Protein AF-A0AAN7EU14-F1 (afdb_monomer)

Structure (mmCIF, N/CA/C/O backbone):
data_AF-A0AAN7EU14-F1
#
_entry.id   AF-A0AAN7EU14-F1
#
loop_
_atom_site.group_PDB
_atom_site.id
_atom_site.type_symbol
_atom_site.label_atom_id
_atom_site.label_alt_id
_atom_site.label_comp_id
_atom_site.label_asym_id
_atom_site.label_entity_id
_atom_site.label_seq_id
_atom_site.pdbx_PDB_ins_code
_atom_site.Cartn_x
_atom_site.Cartn_y
_atom_site.Cartn_z
_atom_site.occupancy
_atom_site.B_iso_or_equiv
_atom_site.auth_seq_id
_atom_site.auth_comp_id
_atom_site.auth_asym_id
_atom_site.auth_atom_id
_atom_site.pdbx_PDB_model_num
ATOM 1 N N . MET A 1 1 ? 19.649 -37.795 14.279 1.00 39.66 1 MET A N 1
ATOM 2 C CA . MET A 1 1 ? 18.782 -37.290 13.196 1.00 39.66 1 MET A CA 1
ATOM 3 C C . MET A 1 1 ? 18.047 -36.079 13.749 1.00 39.66 1 MET A C 1
ATOM 5 O O . MET A 1 1 ? 17.022 -36.243 14.394 1.00 39.66 1 MET A O 1
ATOM 9 N N . SER A 1 2 ? 18.648 -34.890 13.645 1.00 35.47 2 SER A N 1
ATOM 10 C CA . SER A 1 2 ? 18.010 -33.652 14.108 1.00 35.47 2 SER A CA 1
ATOM 11 C C . SER A 1 2 ? 17.165 -33.098 12.978 1.00 35.47 2 SER A C 1
ATOM 13 O O . SER A 1 2 ? 17.684 -32.796 11.908 1.00 35.47 2 SER A O 1
ATOM 15 N N . ILE A 1 3 ? 15.864 -33.003 13.230 1.00 43.69 3 ILE A N 1
ATOM 16 C CA . ILE A 1 3 ? 14.920 -32.287 12.381 1.00 43.69 3 ILE A CA 1
ATOM 17 C C . ILE A 1 3 ? 15.305 -30.815 12.488 1.00 43.69 3 ILE A C 1
ATOM 19 O O . ILE A 1 3 ? 15.156 -30.201 13.547 1.00 43.69 3 ILE A O 1
ATOM 23 N N . VAL A 1 4 ? 15.866 -30.279 11.409 1.00 46.06 4 VAL A N 1
ATOM 24 C CA . VAL A 1 4 ? 16.040 -28.842 11.231 1.00 46.06 4 VAL A CA 1
ATOM 25 C C . VAL A 1 4 ? 14.625 -28.270 11.240 1.00 46.06 4 VAL A C 1
ATOM 27 O O . VAL A 1 4 ? 13.828 -28.547 10.349 1.00 46.06 4 VAL A O 1
ATOM 30 N N . LYS A 1 5 ? 14.253 -27.580 12.321 1.00 52.25 5 LYS A N 1
ATOM 31 C CA . LYS A 1 5 ? 13.086 -26.707 12.285 1.00 52.25 5 LYS A CA 1
ATOM 32 C C . LYS A 1 5 ? 13.500 -25.562 11.383 1.00 52.25 5 LYS A C 1
ATOM 34 O O . LYS A 1 5 ? 14.279 -24.712 11.812 1.00 52.25 5 LYS A O 1
ATOM 39 N N . ASP A 1 6 ? 13.027 -25.586 10.147 1.00 45.62 6 ASP A N 1
ATOM 40 C CA . ASP A 1 6 ? 13.094 -24.427 9.277 1.00 45.62 6 ASP A CA 1
ATOM 41 C C . ASP A 1 6 ? 12.343 -23.308 9.998 1.00 45.62 6 ASP A C 1
ATOM 43 O O . ASP A 1 6 ? 11.113 -23.260 10.054 1.00 45.62 6 ASP A O 1
ATOM 47 N N . HIS A 1 7 ? 13.108 -22.443 10.658 1.00 46.50 7 HIS A N 1
ATOM 48 C CA . HIS A 1 7 ? 12.632 -21.134 11.037 1.00 46.50 7 HIS A CA 1
ATOM 49 C C . HIS A 1 7 ? 12.266 -20.466 9.720 1.00 46.50 7 HIS A C 1
ATOM 51 O O . HIS A 1 7 ? 13.153 -20.048 8.979 1.00 46.50 7 HIS A O 1
ATOM 57 N N . VAL A 1 8 ? 10.972 -20.419 9.400 1.00 48.94 8 VAL A N 1
ATOM 58 C CA . VAL A 1 8 ? 10.470 -19.542 8.347 1.00 48.94 8 VAL A CA 1
ATOM 59 C C . VAL A 1 8 ? 10.941 -18.148 8.729 1.00 48.94 8 VAL A C 1
ATOM 61 O O . VAL A 1 8 ? 10.443 -17.534 9.674 1.00 48.94 8 VAL A O 1
ATOM 64 N N . ASN A 1 9 ? 11.996 -17.701 8.058 1.00 43.19 9 ASN A N 1
ATOM 65 C CA . ASN A 1 9 ? 12.571 -16.406 8.297 1.00 43.19 9 ASN A CA 1
ATOM 66 C C . ASN A 1 9 ? 11.662 -15.400 7.594 1.00 43.19 9 ASN A C 1
ATOM 68 O O . ASN A 1 9 ? 11.827 -15.121 6.411 1.00 43.19 9 ASN A O 1
ATOM 72 N N . PHE A 1 10 ? 10.675 -14.873 8.321 1.00 44.97 10 PHE A N 1
ATOM 73 C CA . PHE A 1 10 ? 9.796 -13.793 7.851 1.00 44.97 10 PHE A CA 1
ATOM 74 C C . PHE A 1 10 ? 10.569 -12.520 7.461 1.00 44.97 10 PHE A C 1
ATOM 76 O O . PHE A 1 10 ? 9.981 -11.562 6.972 1.00 44.97 10 PHE A O 1
ATOM 83 N N . THR A 1 11 ? 11.887 -12.486 7.670 1.00 41.16 11 THR A N 1
ATOM 84 C CA . THR A 1 11 ? 12.731 -11.304 7.527 1.00 41.16 11 THR A CA 1
ATOM 85 C C . THR A 1 11 ? 12.999 -10.885 6.077 1.00 41.16 11 THR A C 1
ATOM 87 O O . THR A 1 11 ? 13.836 -10.016 5.845 1.00 41.16 11 THR A O 1
ATOM 90 N N . LYS A 1 12 ? 12.309 -11.461 5.087 1.00 50.41 12 LYS A N 1
ATOM 91 C CA . LYS A 1 12 ? 12.316 -10.939 3.719 1.00 50.41 12 LYS A CA 1
ATOM 92 C C . LYS A 1 12 ? 11.104 -11.450 2.937 1.00 50.41 12 LYS A C 1
ATOM 94 O O . LYS A 1 12 ? 11.237 -12.325 2.089 1.00 50.41 12 LYS A O 1
ATOM 99 N N . LEU A 1 13 ? 9.908 -10.914 3.206 1.00 50.53 13 LEU A N 1
ATOM 100 C CA . LEU A 1 13 ? 8.953 -10.822 2.100 1.00 50.53 13 LEU A CA 1
ATOM 101 C C . LEU A 1 13 ? 9.662 -9.949 1.061 1.00 50.53 13 LEU A C 1
ATOM 103 O O . LEU A 1 13 ? 9.958 -8.786 1.336 1.00 50.53 13 LEU A O 1
ATOM 107 N N . GLU A 1 14 ? 10.075 -10.541 -0.058 1.00 61.69 14 GLU A N 1
ATOM 108 C CA . GLU A 1 14 ? 10.647 -9.783 -1.164 1.00 61.69 14 GLU A CA 1
ATOM 109 C C . GLU A 1 14 ? 9.523 -8.946 -1.754 1.00 61.69 14 GLU A C 1
ATOM 111 O O . GLU A 1 14 ? 8.766 -9.402 -2.603 1.00 61.69 14 GLU A O 1
ATOM 116 N N . PHE A 1 15 ? 9.373 -7.738 -1.222 1.00 71.44 15 PHE A N 1
ATOM 117 C CA . PHE A 1 15 ? 8.452 -6.750 -1.739 1.00 71.44 15 PHE A CA 1
ATOM 118 C C . PHE A 1 15 ? 8.899 -6.397 -3.154 1.00 71.44 15 PHE A C 1
ATOM 120 O O . PHE A 1 15 ? 9.962 -5.798 -3.350 1.00 71.44 15 PHE A O 1
ATOM 127 N N . VAL A 1 16 ? 8.152 -6.872 -4.149 1.00 72.75 16 VAL A N 1
ATOM 128 C CA . VAL A 1 16 ? 8.575 -6.744 -5.540 1.00 72.75 16 VAL A CA 1
ATOM 129 C C . VAL A 1 16 ? 8.365 -5.311 -5.983 1.00 72.75 16 VAL A C 1
ATOM 131 O O . VAL A 1 16 ? 7.243 -4.814 -6.000 1.00 72.75 16 VAL A O 1
ATOM 134 N N . ALA A 1 17 ? 9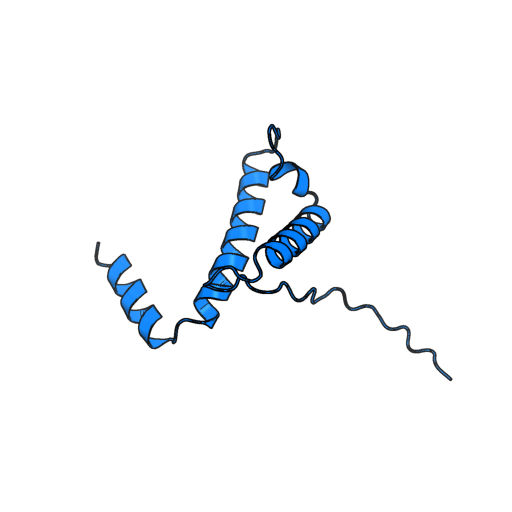.453 -4.694 -6.424 1.00 73.50 17 ALA A N 1
ATOM 135 C CA . ALA A 1 17 ? 9.459 -3.308 -6.830 1.00 73.50 17 ALA A CA 1
ATOM 136 C C . ALA A 1 17 ? 8.503 -2.983 -7.973 1.00 73.50 17 ALA A C 1
ATOM 138 O O . ALA A 1 17 ? 8.490 -3.712 -8.965 1.00 73.50 17 ALA A O 1
ATOM 139 N N . LEU A 1 18 ? 7.753 -1.881 -7.883 1.00 79.31 18 LEU A N 1
ATOM 140 C CA . LEU A 1 18 ? 6.936 -1.366 -8.969 1.00 79.31 18 LEU A CA 1
ATOM 141 C C . LEU A 1 18 ? 7.837 -1.074 -10.170 1.00 79.31 18 LEU A C 1
ATOM 143 O O . LEU A 1 18 ? 8.762 -0.258 -10.154 1.00 79.31 18 LEU A O 1
ATOM 147 N N . ASP A 1 19 ? 7.568 -1.785 -11.251 1.00 78.69 19 ASP A N 1
ATOM 148 C CA . ASP A 1 19 ? 8.220 -1.560 -12.518 1.00 78.69 19 ASP A CA 1
ATOM 149 C C . ASP A 1 19 ? 7.937 -0.131 -13.001 1.00 78.69 19 ASP A C 1
ATOM 151 O O . ASP A 1 19 ? 6.847 0.398 -12.795 1.00 78.69 19 ASP A O 1
ATOM 155 N N . VAL A 1 20 ? 8.895 0.494 -13.692 1.00 75.81 20 VAL A N 1
ATOM 156 C CA . VAL A 1 20 ? 8.744 1.889 -14.156 1.00 75.81 20 VAL A CA 1
ATOM 157 C C . VAL A 1 20 ? 7.607 2.003 -15.175 1.00 75.81 20 VAL A C 1
ATOM 159 O O . VAL A 1 20 ? 6.931 3.026 -15.232 1.00 75.81 20 VAL A O 1
ATOM 162 N N . ALA A 1 21 ? 7.341 0.940 -15.942 1.00 81.94 21 ALA A N 1
ATOM 163 C CA . ALA A 1 21 ? 6.182 0.866 -16.825 1.00 81.94 21 ALA A CA 1
ATOM 164 C C . ALA A 1 21 ? 4.918 0.331 -16.117 1.00 81.94 21 ALA A C 1
ATOM 166 O O . ALA A 1 21 ? 3.910 0.082 -16.775 1.00 81.94 21 ALA A O 1
ATOM 167 N N . GLY A 1 22 ? 4.963 0.111 -14.798 1.00 82.06 22 GLY A N 1
ATOM 168 C CA . GLY A 1 22 ? 3.838 -0.326 -13.969 1.00 82.06 22 GLY A CA 1
ATOM 169 C C . GLY A 1 22 ? 3.362 -1.756 -14.233 1.00 82.06 22 GLY A C 1
ATOM 170 O O . GLY A 1 22 ? 2.261 -2.124 -13.826 1.00 82.06 22 GLY A O 1
ATOM 171 N N . LYS A 1 23 ? 4.152 -2.591 -14.919 1.00 87.94 23 LYS A N 1
ATOM 172 C CA . LYS A 1 23 ? 3.717 -3.923 -15.385 1.00 87.94 23 LYS A CA 1
ATOM 173 C C . LYS A 1 23 ? 3.316 -4.879 -14.261 1.00 87.94 23 LYS A C 1
ATOM 175 O O . LYS A 1 23 ? 2.483 -5.755 -14.471 1.00 87.94 23 LYS A O 1
ATOM 180 N N . ASN A 1 24 ? 3.893 -4.717 -13.077 1.00 87.88 24 ASN A N 1
ATOM 181 C CA . ASN A 1 24 ? 3.595 -5.521 -11.895 1.00 87.88 24 ASN A CA 1
ATOM 182 C C . ASN A 1 24 ? 2.708 -4.786 -10.873 1.00 87.88 24 ASN A C 1
ATOM 184 O O . ASN A 1 24 ? 2.634 -5.223 -9.728 1.00 87.88 24 ASN A O 1
ATOM 188 N N . TYR A 1 25 ? 2.011 -3.715 -11.269 1.00 85.88 25 TYR A N 1
ATOM 189 C CA . TYR A 1 25 ? 1.162 -2.906 -10.385 1.00 85.88 25 TYR A CA 1
ATOM 190 C C . TYR A 1 25 ? 0.196 -3.730 -9.521 1.00 85.88 25 TYR A C 1
ATOM 192 O O . TYR A 1 25 ? 0.054 -3.467 -8.331 1.00 85.88 25 TYR A O 1
ATOM 200 N N . LEU A 1 26 ? -0.430 -4.769 -10.087 1.00 89.88 26 LEU A N 1
ATOM 201 C CA . LEU A 1 26 ? -1.342 -5.641 -9.335 1.00 89.88 26 LEU A CA 1
ATOM 202 C C . LEU A 1 26 ? -0.626 -6.462 -8.251 1.00 89.88 26 LEU A C 1
ATOM 204 O O . LEU A 1 26 ? -1.163 -6.619 -7.154 1.00 89.88 26 LEU A O 1
ATOM 208 N N . SER A 1 27 ? 0.581 -6.960 -8.543 1.00 87.88 27 SER A N 1
ATOM 209 C CA . SER A 1 27 ? 1.402 -7.682 -7.562 1.00 87.88 27 SER A CA 1
ATOM 210 C C . SER A 1 27 ? 1.859 -6.731 -6.464 1.00 87.88 27 SER A C 1
ATOM 212 O O . SER A 1 27 ? 1.634 -7.004 -5.293 1.00 87.88 27 SER A O 1
ATOM 214 N N . TRP A 1 28 ? 2.376 -5.561 -6.848 1.00 89.00 28 TRP A N 1
ATOM 215 C CA . TRP A 1 28 ? 2.826 -4.526 -5.920 1.00 89.00 28 TRP A CA 1
ATOM 216 C C . TRP A 1 28 ? 1.708 -4.075 -4.973 1.00 89.00 28 TRP A C 1
ATOM 218 O O . TRP A 1 28 ? 1.906 -3.996 -3.764 1.00 89.00 28 TRP A O 1
ATOM 228 N N . ILE A 1 29 ? 0.494 -3.848 -5.494 1.00 89.44 29 ILE A N 1
ATOM 229 C CA . ILE A 1 29 ? -0.670 -3.528 -4.656 1.00 89.44 29 ILE A CA 1
ATOM 230 C C . ILE A 1 29 ? -0.974 -4.655 -3.681 1.00 89.44 29 ILE A C 1
ATOM 232 O O . ILE A 1 29 ? -1.333 -4.375 -2.541 1.00 89.44 29 ILE A O 1
ATOM 236 N N . THR A 1 30 ? -0.893 -5.906 -4.128 1.00 91.38 30 THR A N 1
ATOM 237 C CA . THR A 1 30 ? -1.179 -7.071 -3.283 1.00 91.38 30 THR A CA 1
ATOM 238 C C . THR A 1 30 ? -0.184 -7.159 -2.133 1.00 91.38 30 THR A C 1
ATOM 240 O O . THR A 1 30 ? -0.598 -7.291 -0.982 1.00 91.38 30 THR A O 1
ATOM 243 N N . ASP A 1 31 ? 1.100 -6.979 -2.421 1.00 88.75 31 ASP A N 1
ATOM 244 C CA . ASP A 1 31 ? 2.145 -6.992 -1.404 1.00 88.75 31 ASP A CA 1
ATOM 245 C C . ASP A 1 31 ? 1.986 -5.800 -0.448 1.00 88.75 31 ASP A C 1
ATOM 247 O O . ASP A 1 31 ? 1.995 -5.977 0.771 1.00 88.75 31 ASP A O 1
ATOM 251 N N . ALA A 1 32 ? 1.730 -4.591 -0.967 1.00 89.06 32 ALA A N 1
ATOM 252 C CA . ALA A 1 32 ? 1.518 -3.388 -0.150 1.00 89.06 32 ALA A CA 1
ATOM 253 C C . ALA A 1 32 ? 0.354 -3.581 0.824 1.00 89.06 32 ALA A C 1
ATOM 255 O O . ALA A 1 32 ? 0.437 -3.246 2.003 1.00 89.06 32 ALA A O 1
ATOM 256 N N . LYS A 1 33 ? -0.721 -4.188 0.330 1.00 92.44 33 LYS A N 1
ATOM 257 C CA . LYS A 1 33 ? -1.910 -4.548 1.090 1.00 92.44 33 LYS A CA 1
ATOM 258 C C . LYS A 1 33 ? -1.607 -5.512 2.240 1.00 92.44 33 LYS A C 1
ATOM 260 O O . LYS A 1 33 ? -2.026 -5.226 3.357 1.00 92.44 33 LYS A O 1
ATOM 265 N N . ILE A 1 34 ? -0.842 -6.575 1.987 1.00 93.00 34 ILE A N 1
ATOM 266 C CA . ILE A 1 34 ? -0.420 -7.554 3.005 1.00 93.00 34 ILE A CA 1
ATOM 267 C C . ILE A 1 34 ? 0.469 -6.898 4.069 1.00 93.00 34 ILE A C 1
ATOM 269 O O . ILE A 1 34 ? 0.308 -7.154 5.262 1.00 93.00 34 ILE A O 1
ATOM 273 N N . HIS A 1 35 ? 1.390 -6.024 3.661 1.00 90.88 35 HIS A N 1
ATOM 274 C CA . HIS A 1 35 ? 2.234 -5.285 4.601 1.00 90.88 35 HIS A CA 1
ATOM 275 C C . HIS A 1 35 ? 1.413 -4.352 5.495 1.00 90.88 35 HIS A C 1
ATOM 277 O O . HIS A 1 35 ? 1.617 -4.327 6.708 1.00 90.88 35 HIS A O 1
ATOM 283 N N . LEU A 1 36 ? 0.450 -3.629 4.923 1.00 93.00 36 LEU A N 1
ATOM 284 C CA . LEU A 1 36 ? -0.455 -2.784 5.698 1.00 93.00 36 LEU A CA 1
ATOM 285 C C . LEU A 1 36 ? -1.353 -3.600 6.636 1.00 93.00 36 LEU A C 1
ATOM 287 O O . LEU A 1 36 ? -1.582 -3.159 7.761 1.00 93.00 36 LEU A O 1
ATOM 291 N N . ASP A 1 37 ? -1.807 -4.789 6.227 1.00 93.69 37 ASP A N 1
ATOM 292 C CA . ASP A 1 37 ? -2.524 -5.729 7.103 1.00 93.69 37 ASP A CA 1
ATOM 293 C C . ASP A 1 37 ? -1.650 -6.131 8.305 1.00 93.69 37 ASP A C 1
ATOM 295 O O . ASP A 1 37 ? -2.085 -6.040 9.453 1.00 93.69 37 ASP A O 1
ATOM 299 N N . ALA A 1 38 ? -0.381 -6.479 8.070 1.00 93.38 38 ALA A N 1
ATOM 300 C CA . ALA A 1 38 ? 0.571 -6.818 9.133 1.00 93.38 38 ALA A CA 1
ATOM 301 C C . ALA A 1 38 ? 0.885 -5.637 10.073 1.00 93.38 38 ALA A C 1
ATOM 303 O O . ALA A 1 38 ? 1.211 -5.843 11.242 1.00 93.38 38 ALA A O 1
ATOM 304 N N . MET A 1 39 ? 0.774 -4.403 9.577 1.00 92.75 39 MET A N 1
ATOM 305 C CA . MET A 1 39 ? 0.945 -3.175 10.361 1.00 92.75 39 MET A CA 1
ATOM 306 C C . MET A 1 39 ? -0.343 -2.712 11.059 1.00 92.75 39 MET A C 1
ATOM 308 O O . MET A 1 39 ? -0.302 -1.699 11.756 1.00 92.75 39 MET A O 1
ATOM 312 N N . ALA A 1 40 ? -1.471 -3.411 10.875 1.00 95.44 40 ALA A N 1
ATOM 313 C CA . ALA A 1 40 ? -2.804 -2.964 11.293 1.00 95.44 40 ALA A CA 1
ATOM 314 C C . ALA A 1 40 ? -3.178 -1.570 10.740 1.00 95.44 40 ALA A C 1
ATOM 316 O O . ALA A 1 40 ? -3.832 -0.769 11.404 1.00 95.44 40 ALA A O 1
ATOM 317 N N . LEU A 1 41 ? -2.738 -1.271 9.515 1.00 95.94 41 LEU A N 1
ATOM 318 C CA . LEU A 1 41 ? -2.961 -0.003 8.814 1.00 95.94 41 LEU A CA 1
ATOM 319 C C . LEU A 1 41 ? -3.781 -0.165 7.530 1.00 95.94 41 LEU A C 1
ATOM 321 O O . LEU A 1 41 ? -3.921 0.799 6.777 1.00 95.94 41 LEU A O 1
ATOM 325 N N . ARG A 1 42 ? -4.310 -1.359 7.245 1.00 94.25 42 ARG A N 1
ATOM 326 C CA . ARG A 1 42 ? -5.051 -1.607 6.006 1.00 94.25 42 ARG A CA 1
ATOM 327 C C . ARG A 1 42 ? -6.290 -0.727 5.871 1.00 94.25 42 ARG A C 1
ATOM 329 O O . ARG A 1 42 ? -6.494 -0.135 4.813 1.00 94.25 42 ARG A O 1
ATOM 336 N N . ASP A 1 43 ? -7.053 -0.581 6.943 1.00 94.88 43 ASP A N 1
ATOM 337 C CA . ASP A 1 43 ? -8.290 0.205 6.944 1.00 94.88 43 ASP A CA 1
ATOM 338 C C . ASP A 1 43 ? -8.034 1.682 6.592 1.00 94.88 43 ASP A C 1
ATOM 340 O O . ASP A 1 43 ? -8.900 2.360 6.045 1.00 94.88 43 ASP A O 1
ATOM 344 N N . THR A 1 44 ? -6.813 2.184 6.818 1.00 96.25 44 THR A N 1
ATOM 345 C CA . THR A 1 44 ? -6.399 3.555 6.475 1.00 96.25 44 THR A CA 1
ATOM 346 C C . THR A 1 44 ? -6.470 3.847 4.975 1.00 96.25 44 THR A C 1
ATOM 348 O O . THR A 1 44 ? -6.684 4.996 4.595 1.00 96.25 44 THR A O 1
ATOM 351 N N . ILE A 1 45 ? -6.309 2.841 4.107 1.00 91.19 45 ILE A N 1
ATOM 352 C CA . ILE A 1 45 ? -6.399 3.024 2.645 1.00 91.19 45 ILE A CA 1
ATOM 353 C C . ILE A 1 45 ? -7.791 2.712 2.081 1.00 91.19 45 ILE A C 1
ATOM 355 O O . ILE A 1 45 ? -7.991 2.784 0.867 1.00 91.19 45 ILE A O 1
ATOM 359 N N . GLU A 1 46 ? -8.757 2.352 2.928 1.00 91.62 46 GLU A N 1
ATOM 360 C CA . GLU A 1 46 ? -10.130 2.092 2.502 1.00 91.62 46 GLU A CA 1
ATOM 361 C C . GLU A 1 46 ? -10.937 3.386 2.354 1.00 91.62 46 GLU A C 1
ATOM 363 O O . GLU A 1 46 ? -10.680 4.404 3.002 1.00 91.62 46 GLU A O 1
ATOM 368 N N . ASN A 1 47 ? -11.934 3.366 1.470 1.00 87.94 47 ASN A N 1
ATOM 369 C CA . ASN A 1 47 ? -12.781 4.529 1.242 1.00 87.94 47 ASN A CA 1
ATOM 370 C C . ASN A 1 47 ? -13.666 4.812 2.468 1.00 87.94 47 ASN A C 1
ATOM 372 O O . ASN A 1 47 ? -14.277 3.899 3.015 1.00 87.94 47 ASN A O 1
ATOM 376 N N . GLY A 1 48 ? -13.778 6.081 2.868 1.00 90.12 48 GLY A N 1
ATOM 377 C CA . GLY A 1 48 ? -14.575 6.477 4.037 1.00 90.12 48 GLY A CA 1
ATOM 378 C C . GLY A 1 48 ? -13.942 6.139 5.392 1.00 90.12 48 GLY A C 1
ATOM 379 O O . GLY A 1 48 ? -14.630 6.216 6.414 1.00 90.12 48 GLY A O 1
ATOM 380 N N . ASN A 1 49 ? -12.651 5.787 5.419 1.00 92.38 49 ASN A N 1
ATOM 381 C CA . ASN A 1 49 ? -11.937 5.518 6.662 1.00 92.38 49 ASN A CA 1
ATOM 382 C C . ASN A 1 49 ? -11.979 6.710 7.632 1.00 92.38 49 ASN A C 1
ATOM 384 O O . ASN A 1 49 ? -12.110 7.868 7.237 1.00 92.38 49 ASN A O 1
ATOM 388 N N . GLN A 1 50 ? -11.855 6.403 8.920 1.00 93.94 50 GLN A N 1
ATOM 389 C CA . GLN A 1 50 ? -11.746 7.383 10.004 1.00 93.94 50 GLN A CA 1
ATOM 390 C C . GLN A 1 50 ? -10.334 7.359 10.606 1.00 93.94 50 GLN A C 1
ATOM 392 O O . GLN A 1 50 ? -10.158 7.558 11.809 1.00 93.94 50 GLN A O 1
ATOM 397 N N . ALA A 1 51 ? -9.325 7.037 9.790 1.00 94.25 51 ALA A N 1
ATOM 398 C CA . ALA A 1 51 ? -7.962 6.883 10.269 1.00 94.25 51 ALA A CA 1
ATOM 399 C C . ALA A 1 51 ? -7.398 8.219 10.760 1.00 94.25 51 ALA A C 1
ATOM 401 O O . ALA A 1 51 ? -7.690 9.294 10.226 1.00 94.25 51 ALA A O 1
ATOM 402 N N . SER A 1 52 ? -6.560 8.148 11.791 1.00 96.38 52 SER A N 1
ATOM 403 C CA . SER A 1 52 ? -5.908 9.335 12.327 1.00 96.38 52 SER A CA 1
ATOM 404 C C . SER A 1 52 ? -4.920 9.925 11.312 1.00 96.38 52 SER A C 1
ATOM 406 O O . SER A 1 52 ? -4.386 9.222 10.453 1.00 96.38 52 SER A O 1
ATOM 408 N N . GLN A 1 53 ? -4.597 11.215 11.450 1.00 95.62 53 GLN A N 1
ATOM 409 C CA . GLN A 1 53 ? -3.536 11.840 10.644 1.00 95.62 53 GLN A CA 1
ATOM 410 C C . GLN A 1 53 ? -2.189 11.113 10.792 1.00 95.62 53 GLN A C 1
ATOM 412 O O . GLN A 1 53 ? -1.411 11.047 9.845 1.00 95.62 53 GLN A O 1
ATOM 417 N N . ASN A 1 54 ? -1.923 10.545 11.971 1.00 96.00 54 ASN A N 1
ATOM 418 C CA . ASN A 1 54 ? -0.707 9.784 12.233 1.00 96.00 54 ASN A CA 1
ATOM 419 C C . ASN A 1 54 ? -0.680 8.468 11.443 1.00 96.00 54 ASN A C 1
ATOM 421 O O . ASN A 1 54 ? 0.342 8.111 10.866 1.00 96.00 54 ASN A O 1
ATOM 425 N N . ASP A 1 55 ? -1.801 7.754 11.381 1.00 96.12 55 ASP A N 1
ATOM 426 C CA . ASP A 1 55 ? -1.877 6.496 10.636 1.00 96.12 55 ASP A CA 1
ATOM 427 C C . ASP A 1 55 ? -1.795 6.742 9.129 1.00 96.12 55 ASP A C 1
ATOM 429 O O . ASP A 1 55 ? -1.052 6.045 8.438 1.00 96.12 55 ASP A O 1
ATOM 433 N N . TRP A 1 56 ? -2.417 7.817 8.640 1.00 94.56 56 TRP A N 1
ATOM 434 C CA . TRP A 1 56 ? -2.203 8.314 7.280 1.00 94.56 56 TRP A CA 1
ATOM 435 C C . TRP A 1 56 ? -0.731 8.626 6.994 1.00 94.56 56 TRP A C 1
ATOM 437 O O . TRP A 1 56 ? -0.203 8.205 5.965 1.00 94.56 56 TRP A O 1
ATOM 447 N N . ALA A 1 57 ? -0.040 9.312 7.909 1.00 95.88 57 ALA A N 1
ATOM 448 C CA . ALA A 1 57 ? 1.380 9.613 7.749 1.00 95.88 57 ALA A CA 1
ATOM 449 C C . ALA A 1 57 ? 2.234 8.336 7.671 1.00 95.88 57 ALA A C 1
ATOM 451 O O . ALA A 1 57 ? 3.095 8.235 6.798 1.00 95.88 57 ALA A O 1
ATOM 452 N N . LYS A 1 58 ? 1.970 7.332 8.518 1.00 94.94 58 LYS A N 1
ATOM 453 C CA . LYS A 1 58 ? 2.676 6.037 8.478 1.00 94.94 58 LYS A CA 1
ATOM 454 C C . LYS A 1 58 ? 2.473 5.316 7.146 1.00 94.94 58 LYS A C 1
ATOM 456 O O . LYS A 1 58 ? 3.445 4.824 6.577 1.00 94.94 58 LYS A O 1
ATOM 461 N N . VAL A 1 59 ? 1.241 5.282 6.635 1.00 94.50 59 VAL A N 1
ATOM 462 C CA . VAL A 1 59 ? 0.932 4.677 5.330 1.00 94.50 59 VAL A CA 1
ATOM 463 C C . VAL A 1 59 ? 1.640 5.417 4.197 1.00 94.50 59 VAL A C 1
ATOM 465 O O . VAL A 1 59 ? 2.251 4.781 3.342 1.00 94.50 59 VAL A O 1
ATOM 468 N N . MET A 1 60 ? 1.619 6.752 4.202 1.00 93.38 60 MET A N 1
ATOM 469 C CA . MET A 1 60 ? 2.294 7.553 3.175 1.00 93.38 60 MET A CA 1
ATOM 470 C C . MET A 1 60 ? 3.809 7.360 3.193 1.00 93.38 60 MET A C 1
ATOM 472 O O . MET A 1 60 ? 4.414 7.222 2.133 1.00 93.38 60 MET A O 1
ATOM 476 N N . ILE A 1 61 ? 4.424 7.306 4.377 1.00 90.94 61 ILE A N 1
ATOM 477 C CA . ILE A 1 61 ? 5.855 7.008 4.521 1.00 90.94 61 ILE A CA 1
ATOM 478 C C . ILE A 1 61 ? 6.163 5.611 3.976 1.00 90.94 61 ILE A C 1
ATOM 480 O O . ILE A 1 61 ? 7.125 5.460 3.226 1.00 90.94 61 ILE A O 1
ATOM 484 N N . PHE A 1 62 ? 5.337 4.610 4.296 1.00 88.06 62 PHE A N 1
ATOM 485 C CA . PHE A 1 62 ? 5.489 3.251 3.773 1.00 88.06 62 PHE A CA 1
ATOM 486 C C . PHE A 1 62 ? 5.434 3.222 2.238 1.00 88.06 62 PHE A C 1
ATOM 488 O O . PHE A 1 62 ? 6.356 2.701 1.608 1.00 88.06 62 PHE A O 1
ATOM 495 N N . ILE A 1 63 ? 4.403 3.826 1.638 1.00 88.00 63 ILE A N 1
ATOM 496 C CA . ILE A 1 63 ? 4.221 3.876 0.180 1.00 88.00 63 ILE A CA 1
ATOM 497 C C . ILE A 1 63 ? 5.379 4.627 -0.488 1.00 88.00 63 ILE A C 1
ATOM 499 O O . ILE A 1 63 ? 5.950 4.126 -1.453 1.00 88.00 63 ILE A O 1
ATOM 503 N N . HIS A 1 64 ? 5.755 5.803 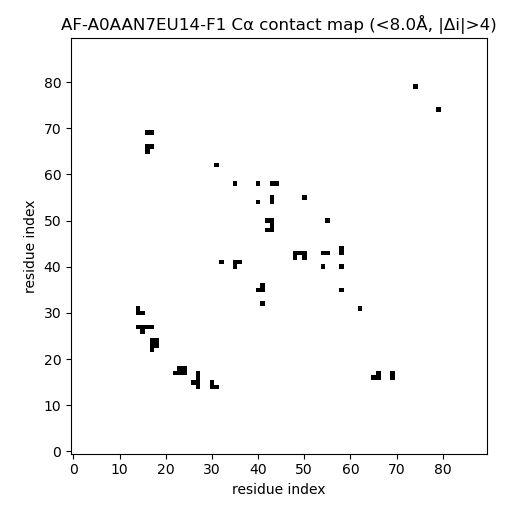0.026 1.00 86.62 64 HIS A N 1
ATOM 504 C CA . HIS A 1 64 ? 6.850 6.596 -0.535 1.00 86.62 64 HIS A CA 1
ATOM 505 C C . HIS A 1 64 ? 8.199 5.893 -0.439 1.00 86.62 64 HIS A C 1
ATOM 507 O O . HIS A 1 64 ? 8.966 5.950 -1.394 1.00 86.62 64 HIS A O 1
ATOM 513 N N . HIS A 1 65 ? 8.504 5.245 0.687 1.00 82.75 65 HIS A N 1
ATOM 514 C CA . HIS A 1 65 ? 9.781 4.560 0.864 1.00 82.75 65 HIS A CA 1
ATOM 515 C C . HIS A 1 65 ? 9.961 3.456 -0.176 1.00 82.75 65 HIS A C 1
ATOM 517 O O . HIS A 1 65 ? 10.994 3.404 -0.838 1.00 82.75 65 HIS A O 1
ATOM 523 N N . HIS A 1 66 ? 8.929 2.638 -0.379 1.00 78.62 66 HIS A N 1
ATOM 524 C CA . HIS A 1 66 ? 9.002 1.552 -1.347 1.00 78.62 66 HIS A CA 1
ATOM 525 C C . HIS A 1 66 ? 8.975 2.089 -2.778 1.00 78.62 66 HIS A C 1
ATOM 527 O O . HIS A 1 66 ? 9.810 1.697 -3.575 1.00 78.62 66 HIS A O 1
ATOM 533 N N . LEU A 1 67 ? 8.157 3.097 -3.092 1.00 77.19 67 LEU A N 1
ATOM 534 C CA . LEU A 1 67 ? 8.190 3.715 -4.422 1.00 77.19 67 LEU A CA 1
ATOM 535 C C . LEU A 1 67 ? 9.557 4.360 -4.753 1.00 77.19 67 LEU A C 1
ATOM 537 O O . LEU A 1 67 ? 9.992 4.322 -5.901 1.00 77.19 67 LEU A O 1
ATOM 541 N N . TYR A 1 68 ? 10.242 4.957 -3.770 1.00 69.50 68 TYR A N 1
ATOM 54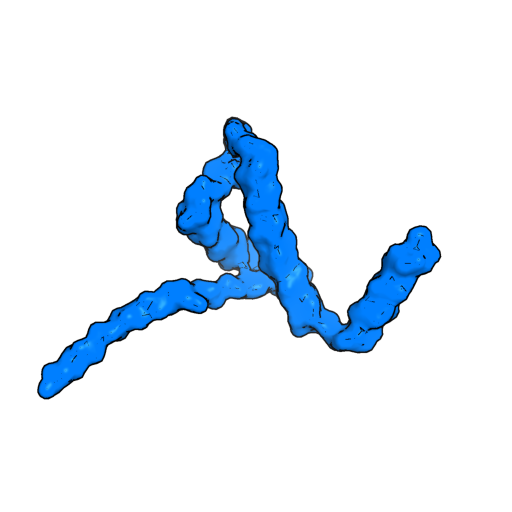2 C CA . TYR A 1 68 ? 11.484 5.713 -3.979 1.00 69.50 68 TYR A CA 1
ATOM 543 C C . TYR A 1 68 ? 12.762 4.865 -3.957 1.00 69.50 68 TYR A C 1
ATOM 545 O O . TYR A 1 68 ? 13.628 5.069 -4.811 1.00 69.50 68 TYR A O 1
ATOM 553 N N . GLU A 1 69 ? 12.910 3.912 -3.030 1.00 65.88 69 GLU A N 1
ATOM 554 C CA . GLU A 1 69 ? 14.070 2.996 -3.028 1.00 65.88 69 GLU A CA 1
ATOM 555 C C . GLU A 1 69 ? 14.186 2.242 -4.366 1.00 65.88 69 GLU A C 1
ATOM 557 O O . GLU A 1 69 ? 15.275 1.923 -4.843 1.00 65.88 69 GLU A O 1
ATOM 562 N N . GLU A 1 70 ? 13.056 2.036 -5.032 1.00 61.38 70 GLU A N 1
ATOM 563 C CA . GLU A 1 70 ? 12.958 1.357 -6.318 1.00 61.38 70 GLU A CA 1
ATOM 564 C C . GLU A 1 70 ? 13.334 2.249 -7.512 1.00 61.38 70 GLU A C 1
ATOM 566 O O . GLU A 1 70 ? 13.876 1.748 -8.502 1.00 61.38 70 GLU A O 1
ATOM 571 N N . LEU A 1 71 ? 13.119 3.568 -7.407 1.00 60.19 71 LEU A N 1
ATOM 572 C CA . LEU A 1 71 ? 13.612 4.567 -8.366 1.00 60.19 71 LEU A CA 1
ATOM 573 C C . LEU A 1 71 ? 15.127 4.764 -8.225 1.00 60.19 71 LEU A C 1
ATOM 575 O O . LEU A 1 71 ? 15.855 4.789 -9.218 1.00 60.19 71 LEU A O 1
ATOM 579 N N . LYS A 1 72 ? 15.621 4.810 -6.986 1.00 58.25 72 LYS A N 1
ATOM 580 C CA . LYS A 1 72 ? 17.044 4.966 -6.659 1.00 58.25 72 LYS A CA 1
ATOM 581 C C . LYS A 1 72 ? 17.908 3.800 -7.149 1.00 58.25 72 LYS A C 1
ATOM 583 O O . LYS A 1 72 ? 19.054 4.017 -7.521 1.00 58.25 72 LYS A O 1
ATOM 588 N N . ASN A 1 73 ? 17.365 2.582 -7.199 1.00 55.62 73 ASN A N 1
ATOM 589 C CA . ASN A 1 73 ? 18.070 1.408 -7.732 1.00 55.62 73 ASN A CA 1
ATOM 590 C C . ASN A 1 73 ? 18.160 1.378 -9.272 1.00 55.62 73 ASN A C 1
ATOM 592 O O . ASN A 1 73 ? 18.815 0.490 -9.821 1.00 55.62 73 ASN A O 1
ATOM 596 N N . LYS A 1 74 ? 17.502 2.314 -9.974 1.00 54.91 74 LYS A N 1
ATOM 597 C CA . LYS A 1 74 ? 17.513 2.428 -11.444 1.00 54.91 74 LYS A CA 1
ATOM 598 C C . LYS A 1 74 ? 18.263 3.657 -11.960 1.00 54.91 74 LYS A C 1
ATOM 600 O O . LYS A 1 74 ? 18.742 3.609 -13.089 1.00 54.91 74 LYS A O 1
ATOM 605 N N . GLU A 1 75 ? 18.400 4.717 -11.165 1.00 54.34 75 GLU A N 1
ATOM 606 C CA . GLU A 1 75 ? 19.257 5.851 -11.523 1.00 54.34 75 GLU A CA 1
ATOM 607 C C . GLU A 1 75 ? 20.727 5.483 -11.312 1.00 54.34 75 GLU A C 1
ATOM 609 O O . GLU A 1 75 ? 21.158 5.113 -10.217 1.00 54.34 75 GLU A O 1
ATOM 614 N N . THR A 1 76 ? 21.528 5.600 -12.370 1.00 55.31 76 THR A N 1
ATOM 615 C CA . THR A 1 76 ? 22.984 5.572 -12.205 1.00 55.31 76 THR A CA 1
ATOM 616 C C . THR A 1 76 ? 23.396 6.775 -11.353 1.00 55.31 76 THR A C 1
ATOM 618 O O . THR A 1 76 ? 22.856 7.867 -11.514 1.00 55.31 76 THR A O 1
ATOM 621 N N . GLU A 1 77 ? 24.351 6.592 -10.436 1.00 55.03 77 GLU A N 1
ATOM 622 C CA . GLU A 1 77 ? 24.810 7.607 -9.462 1.00 55.03 77 GLU A CA 1
ATOM 623 C C . GLU A 1 77 ? 25.125 8.988 -10.095 1.00 55.03 77 GLU A C 1
ATOM 625 O O . GLU A 1 77 ? 25.093 10.017 -9.424 1.00 55.03 77 GLU A O 1
ATOM 630 N N . THR A 1 78 ? 25.378 9.026 -11.406 1.00 53.06 78 THR A N 1
ATOM 631 C CA . THR A 1 78 ? 25.643 10.222 -12.215 1.00 53.06 78 THR A CA 1
ATOM 632 C C . THR A 1 78 ? 24.426 11.144 -12.398 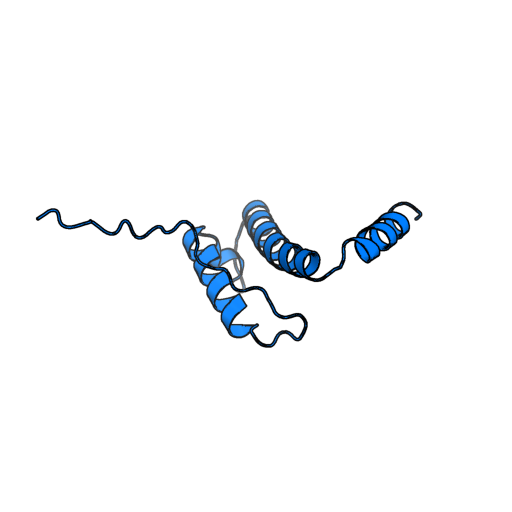1.00 53.06 78 THR A C 1
ATOM 634 O O . THR A 1 78 ? 24.599 12.361 -12.430 1.00 53.06 78 THR A O 1
ATOM 637 N N . GLU A 1 79 ? 23.202 10.614 -12.469 1.00 57.25 79 GLU A N 1
ATOM 638 C CA . GLU A 1 79 ? 21.978 11.425 -12.627 1.00 57.25 79 GLU A CA 1
ATOM 639 C C . GLU A 1 79 ? 21.530 12.032 -11.287 1.00 57.25 79 GLU A C 1
ATOM 641 O O . GLU A 1 79 ? 21.082 13.177 -11.238 1.00 57.25 79 GLU A O 1
ATOM 646 N N . ARG A 1 80 ? 21.778 11.332 -10.171 1.00 53.81 80 ARG A N 1
ATOM 647 C CA . ARG A 1 80 ? 21.430 11.770 -8.804 1.00 53.81 80 ARG A CA 1
ATOM 648 C C . ARG A 1 80 ? 22.119 13.074 -8.391 1.00 53.81 80 ARG A C 1
ATOM 650 O O . ARG A 1 80 ? 21.511 13.895 -7.703 1.00 53.81 80 ARG A O 1
ATOM 657 N N . VAL A 1 81 ? 23.371 13.285 -8.811 1.00 58.31 81 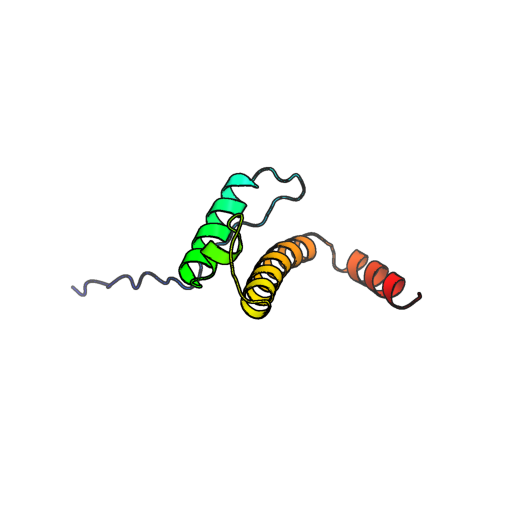VAL A N 1
ATOM 658 C CA . VAL A 1 81 ? 24.120 14.524 -8.518 1.00 58.31 81 VAL A CA 1
ATOM 659 C C . VAL A 1 81 ? 23.490 15.723 -9.230 1.00 58.31 81 VAL A C 1
ATOM 661 O O . VAL A 1 81 ? 23.303 16.769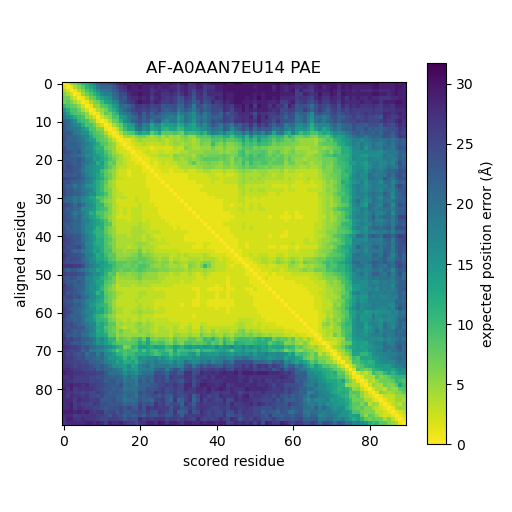 -8.611 1.00 58.31 81 VAL A O 1
ATOM 664 N N . LEU A 1 82 ? 23.092 15.555 -10.493 1.00 57.22 82 LEU A N 1
ATOM 665 C CA . LEU A 1 82 ? 22.476 16.615 -11.295 1.00 57.22 82 LEU A CA 1
ATOM 666 C C . LEU A 1 82 ? 21.061 16.952 -10.798 1.00 57.22 82 LEU A C 1
ATOM 668 O O . LEU A 1 82 ? 20.694 18.128 -10.724 1.00 57.22 82 LEU A O 1
ATOM 672 N N . THR A 1 83 ? 20.286 15.947 -10.380 1.00 54.97 83 THR A N 1
ATOM 673 C CA . THR A 1 83 ? 18.934 16.158 -9.841 1.00 54.97 83 THR A CA 1
ATOM 674 C C . THR A 1 83 ? 18.974 16.873 -8.489 1.00 54.97 83 THR A C 1
ATOM 676 O O . THR A 1 83 ? 18.225 17.828 -8.289 1.00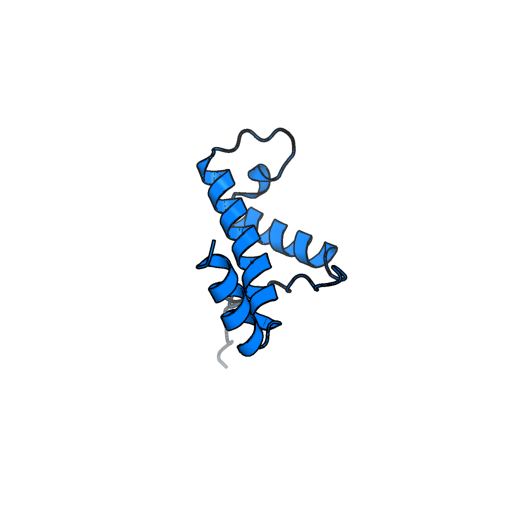 54.97 83 THR A O 1
ATOM 679 N N . LEU A 1 84 ? 19.885 16.500 -7.580 1.00 51.94 84 LEU A N 1
ATOM 680 C CA . LEU A 1 84 ? 20.031 17.187 -6.288 1.00 51.94 84 LEU A CA 1
ATOM 681 C C . LEU A 1 84 ? 20.516 18.633 -6.449 1.00 51.94 84 LEU A C 1
ATOM 683 O O . LEU A 1 84 ? 19.960 19.517 -5.801 1.00 51.94 84 LEU A O 1
ATOM 687 N N . GLN A 1 85 ? 21.469 18.895 -7.352 1.00 53.12 85 GLN A N 1
ATOM 688 C CA . GLN A 1 85 ? 21.934 20.257 -7.645 1.00 53.12 85 GLN A CA 1
ATOM 689 C C . GLN A 1 85 ? 20.785 21.166 -8.105 1.00 53.12 85 GLN A C 1
ATOM 691 O O . GLN A 1 85 ? 20.643 22.273 -7.585 1.00 53.12 85 GLN A O 1
ATOM 696 N N . SER A 1 86 ? 19.895 20.661 -8.967 1.00 47.66 86 SER A N 1
ATOM 697 C CA . SER A 1 86 ? 18.737 21.418 -9.470 1.00 47.66 86 SER A CA 1
ATOM 698 C C . SER A 1 86 ? 17.685 21.773 -8.406 1.00 47.66 86 SER A C 1
ATOM 700 O O . SER A 1 86 ? 16.933 22.730 -8.586 1.00 47.66 86 SER A O 1
ATOM 702 N N . PHE A 1 87 ? 17.638 21.038 -7.287 1.00 47.22 87 PHE A N 1
ATOM 703 C CA . PHE A 1 87 ? 16.747 21.327 -6.157 1.00 47.22 87 PHE A CA 1
ATOM 704 C C . PHE A 1 87 ? 17.347 22.315 -5.151 1.00 47.22 87 PHE A C 1
ATOM 706 O O . PHE A 1 87 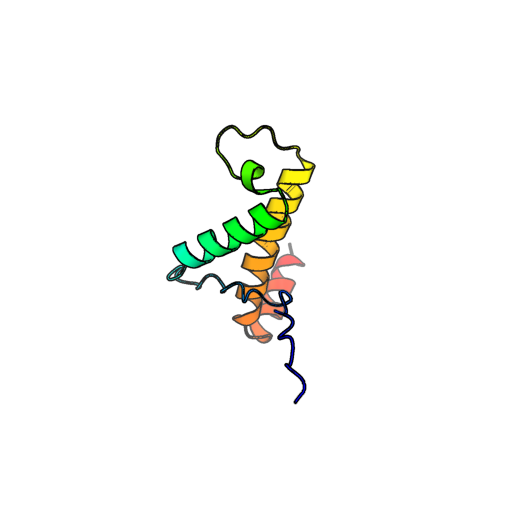? 16.597 23.001 -4.464 1.00 47.22 87 PHE A O 1
ATOM 713 N N . THR A 1 88 ? 18.675 22.410 -5.065 1.00 45.75 88 THR A N 1
ATOM 714 C CA . THR A 1 88 ? 19.368 23.397 -4.213 1.00 45.75 88 THR A CA 1
ATOM 715 C C . THR A 1 88 ? 19.537 24.773 -4.857 1.00 45.75 88 THR A C 1
ATOM 717 O O . THR A 1 88 ? 19.808 25.734 -4.145 1.00 45.75 88 THR A O 1
ATOM 720 N N . GLU A 1 89 ? 19.379 24.885 -6.178 1.00 49.75 89 GLU A N 1
ATOM 721 C CA . GLU A 1 89 ? 19.530 26.143 -6.928 1.00 49.75 89 GLU A CA 1
ATOM 722 C C . GLU A 1 89 ? 18.197 26.876 -7.211 1.00 49.75 89 GLU A C 1
ATOM 724 O O . GLU A 1 89 ? 18.144 27.746 -8.083 1.00 49.75 89 GLU A O 1
ATOM 729 N N . ARG A 1 90 ? 17.115 26.568 -6.480 1.00 39.84 90 ARG A N 1
ATOM 730 C CA . ARG A 1 90 ? 15.838 27.306 -6.539 1.00 39.84 90 ARG A CA 1
ATOM 731 C C . ARG A 1 90 ? 15.458 27.959 -5.220 1.00 39.84 90 ARG A C 1
ATOM 733 O O . ARG A 1 90 ? 15.587 27.290 -4.174 1.00 39.84 90 ARG A O 1
#

Mean predicted aligned error: 12.86 Å

Secondary structure (DSSP, 8-state):
---------GGG---PPPPTT-TTHHHHHHHHHHHHHHTT-GGGGSTT----HHHHHHHHHHHHHHHHHHHHTTS-HHHHHHHHHHHH--

Solvent-accessible surface area (backbone atoms 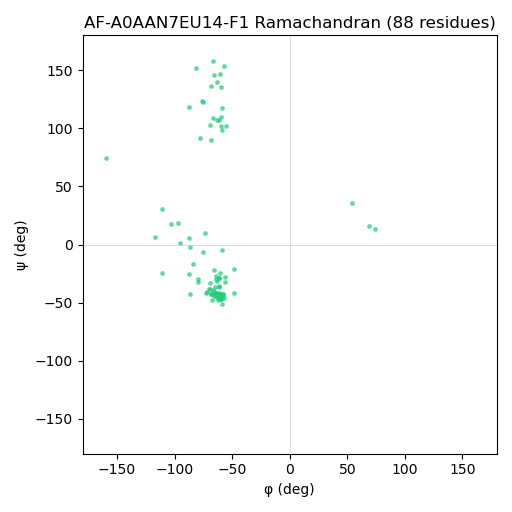only — not comparable to full-atom values): 5658 Å² total; per-residue (Å²): 137,81,81,78,76,79,71,78,69,76,89,63,76,79,74,61,66,67,41,95,84,45,82,41,44,71,59,32,51,51,49,52,47,53,53,26,49,77,66,76,46,44,63,57,77,42,88,89,51,87,59,51,74,66,55,49,49,53,51,50,51,54,54,48,50,57,60,43,59,50,50,58,76,67,53,58,76,75,56,56,57,58,56,52,51,62,63,72,74,109

pLDDT: mean 73.67, std 19.69, range [35.47, 96.38]

Organism: Quercus rubra (NCBI:txid3512)

Radius of gyration: 18.02 Å; Cα contacts (8 Å, |Δi|>4): 37; chains: 1; bounding box: 40×65×31 Å

Nearest PDB structures (foldseek):
  7akk-assembly1_A  TM=3.531E-01  e=5.635E+00  Homo sapiens
  7e8k-assembly1_B  TM=3.178E-01  e=5.996E+00  Planctomycetes bacterium GWF2_40_8

Foldseek 3Di:
DDDPPPPPPPVDPPQDAQDPVRPCVVVNVVSLLVVCVVVVLNLVPDPPGPDDPVSVVVSVCSVCVRNVVSVVVPDDPVVVVVVVVVVVVD

Sequence (90 aa):
MSIVKDHVNFTKLEFVALDVAGKNYLSWITDAKIHLDAMALRDTIENGNQASQNDWAKVMIFIHHHLYEELKNKETETERVLTLQSFTER